Protein AF-A0A0B2RH51-F1 (afdb_monomer)

Organism: Glycine soja (NCBI:txid3848)

Radius of gyration: 14.59 Å; Cα contacts (8 Å, |Δi|>4): 67; chains: 1; bounding box: 29×36×34 Å

Secondary structure (DSSP, 8-state):
--HHHHHHHHHHH-TT--HHHHHHHHHHHH-SSHHHHHHHHHTTSS--SSS-HHHHHHHHHHHHTT-------HHHHHHHHHHHHHH--GGGG-

Structure (mmCIF, N/CA/C/O backbone):
data_AF-A0A0B2RH51-F1
#
_entry.id   AF-A0A0B2RH51-F1
#
loop_
_atom_site.group_PDB
_atom_site.id
_atom_site.type_symbol
_atom_site.label_atom_id
_atom_site.label_alt_id
_atom_site.label_comp_id
_atom_site.label_asym_id
_atom_site.label_entity_id
_atom_site.label_seq_id
_atom_site.pdbx_PDB_ins_code
_atom_site.Cartn_x
_atom_site.Cartn_y
_atom_site.Cartn_z
_atom_site.occupancy
_atom_site.B_iso_or_equiv
_atom_site.auth_seq_id
_atom_site.auth_comp_id
_atom_site.auth_asym_id
_atom_site.auth_atom_id
_atom_site.pdbx_PDB_model_num
ATOM 1 N N . MET A 1 1 ? -1.639 -15.628 -13.185 1.00 53.16 1 MET A N 1
ATOM 2 C CA . MET A 1 1 ? -0.666 -14.532 -13.397 1.00 53.16 1 MET A CA 1
ATOM 3 C C . MET A 1 1 ? -0.569 -13.754 -12.091 1.00 53.16 1 MET A C 1
ATOM 5 O O . MET A 1 1 ? -1.613 -13.425 -11.548 1.00 53.16 1 MET A O 1
ATOM 9 N N . LYS A 1 2 ? 0.626 -13.589 -11.509 1.00 77.56 2 LYS A N 1
ATOM 10 C CA . LYS A 1 2 ? 0.808 -12.894 -10.219 1.00 77.56 2 LYS A CA 1
ATOM 11 C C . LYS A 1 2 ? 1.010 -11.399 -10.475 1.00 77.56 2 LYS A C 1
ATOM 13 O O . LYS A 1 2 ? 1.762 -11.065 -11.384 1.00 77.56 2 LYS A O 1
ATOM 18 N N . LEU A 1 3 ? 0.392 -10.533 -9.670 1.00 76.88 3 LEU A N 1
ATOM 19 C CA . LEU A 1 3 ? 0.481 -9.069 -9.800 1.00 76.88 3 LEU A CA 1
ATOM 20 C C . LEU A 1 3 ? 1.938 -8.573 -9.847 1.00 76.88 3 LEU A C 1
ATOM 22 O O . LEU A 1 3 ? 2.282 -7.766 -10.701 1.00 76.88 3 LEU A O 1
ATOM 26 N N . MET A 1 4 ? 2.824 -9.150 -9.026 1.00 77.50 4 MET A N 1
ATOM 27 C CA . MET A 1 4 ? 4.260 -8.835 -9.051 1.00 77.50 4 MET A CA 1
ATOM 28 C C . MET A 1 4 ? 4.934 -9.123 -10.396 1.00 77.50 4 MET A C 1
ATOM 30 O O . MET A 1 4 ? 5.816 -8.375 -10.791 1.00 77.50 4 MET A O 1
ATOM 34 N N . ASN A 1 5 ? 4.528 -10.165 -11.126 1.00 82.69 5 ASN A N 1
ATOM 35 C CA . ASN A 1 5 ? 5.135 -10.463 -12.427 1.00 82.69 5 ASN A CA 1
ATOM 36 C C . ASN A 1 5 ? 4.811 -9.368 -13.454 1.00 82.69 5 ASN A C 1
ATOM 38 O O . ASN A 1 5 ? 5.602 -9.137 -14.358 1.00 82.69 5 ASN A O 1
ATOM 42 N N . ILE A 1 6 ? 3.660 -8.703 -13.304 1.00 82.12 6 ILE A N 1
ATOM 43 C CA . ILE A 1 6 ? 3.247 -7.582 -14.156 1.00 82.12 6 ILE A CA 1
ATOM 44 C C . ILE A 1 6 ? 4.083 -6.350 -13.828 1.00 82.12 6 ILE A C 1
ATOM 46 O O . ILE A 1 6 ? 4.611 -5.717 -14.731 1.00 82.12 6 ILE A O 1
ATOM 50 N N . VAL A 1 7 ? 4.258 -6.059 -12.537 1.00 79.69 7 VAL A N 1
ATOM 51 C CA . VAL A 1 7 ? 5.094 -4.942 -12.076 1.00 79.69 7 VAL A CA 1
ATOM 52 C C . VAL A 1 7 ? 6.545 -5.113 -12.522 1.00 79.69 7 VAL A C 1
ATOM 54 O O . VAL A 1 7 ? 7.136 -4.181 -13.053 1.00 79.69 7 VAL A O 1
ATOM 57 N N . VAL A 1 8 ? 7.112 -6.313 -12.362 1.00 78.81 8 VAL A N 1
ATOM 58 C CA . VAL A 1 8 ? 8.480 -6.611 -12.817 1.00 78.81 8 VAL A CA 1
ATOM 59 C C . VAL A 1 8 ? 8.598 -6.441 -14.333 1.00 78.81 8 VAL A C 1
ATOM 61 O O . VAL A 1 8 ? 9.564 -5.850 -14.800 1.00 78.81 8 VAL A O 1
ATOM 64 N N . TYR A 1 9 ? 7.605 -6.897 -15.099 1.00 83.25 9 TYR A N 1
ATOM 65 C CA . TYR A 1 9 ? 7.579 -6.705 -16.549 1.00 83.25 9 TYR A CA 1
ATOM 66 C C . TYR A 1 9 ? 7.521 -5.219 -16.942 1.00 83.25 9 TYR A C 1
ATOM 68 O O . TYR A 1 9 ? 8.300 -4.779 -17.783 1.00 83.25 9 TYR A O 1
ATOM 76 N N . GLU A 1 10 ? 6.660 -4.416 -16.305 1.00 82.88 10 GLU A N 1
ATOM 77 C CA . GLU A 1 10 ? 6.614 -2.966 -16.547 1.00 82.88 10 GLU A CA 1
ATOM 78 C C . GLU A 1 10 ? 7.955 -2.289 -16.220 1.00 82.88 10 GLU A C 1
ATOM 80 O O . GLU A 1 10 ? 8.423 -1.448 -16.984 1.00 82.88 10 GLU A O 1
ATOM 85 N N . GLN A 1 11 ? 8.605 -2.678 -15.120 1.00 74.56 11 GLN A N 1
ATOM 86 C CA . GLN A 1 11 ? 9.876 -2.089 -14.692 1.00 74.56 11 GLN A CA 1
ATOM 87 C C . GLN A 1 11 ? 11.073 -2.495 -15.561 1.00 74.56 11 GLN A C 1
ATOM 89 O O . GLN A 1 11 ? 11.972 -1.679 -15.761 1.00 74.56 11 GLN A O 1
ATOM 94 N N . CYS A 1 12 ? 11.114 -3.736 -16.052 1.00 78.94 12 CYS A N 1
ATOM 95 C CA . CYS A 1 12 ? 12.239 -4.245 -16.837 1.00 78.94 12 CYS A CA 1
ATOM 96 C C . CYS A 1 12 ? 12.101 -3.954 -18.334 1.00 78.94 12 CYS A C 1
ATOM 98 O O . CYS A 1 12 ? 13.083 -3.568 -18.966 1.00 78.94 12 CYS A O 1
ATOM 100 N N . ASP A 1 13 ? 10.900 -4.123 -18.889 1.00 73.75 13 ASP A N 1
ATOM 101 C CA . ASP A 1 13 ? 10.692 -4.192 -20.338 1.00 73.75 13 ASP A CA 1
ATOM 102 C C . ASP A 1 13 ? 9.867 -3.018 -20.893 1.00 73.75 13 ASP A C 1
ATOM 104 O O . ASP A 1 13 ? 9.899 -2.764 -22.099 1.00 73.75 13 ASP A O 1
ATOM 108 N N . CYS A 1 14 ? 9.134 -2.273 -20.051 1.00 68.75 14 CYS A N 1
ATOM 109 C CA . CYS A 1 14 ? 8.260 -1.184 -20.511 1.00 68.75 14 CYS A CA 1
ATOM 110 C C . CYS A 1 14 ? 8.217 0.047 -19.573 1.00 68.75 14 CYS A C 1
ATOM 112 O O . CYS A 1 14 ? 7.138 0.467 -19.141 1.00 68.75 14 CYS A O 1
ATOM 114 N N . PRO A 1 15 ? 9.365 0.698 -19.292 1.00 64.50 15 PRO A N 1
ATOM 115 C CA . PRO A 1 15 ? 9.445 1.793 -18.318 1.00 64.50 15 PRO A CA 1
ATOM 116 C C . PRO A 1 15 ? 8.634 3.044 -18.702 1.00 64.50 15 PRO A C 1
ATOM 118 O O . PRO A 1 15 ? 8.376 3.893 -17.854 1.00 64.50 15 PRO A O 1
ATOM 121 N N . SER A 1 16 ? 8.214 3.174 -19.965 1.00 64.50 16 SER A N 1
ATOM 122 C CA . SER A 1 16 ? 7.374 4.274 -20.456 1.00 64.50 16 SER A CA 1
ATOM 123 C C . SER A 1 16 ? 5.874 4.089 -20.201 1.00 64.50 16 SER A C 1
ATOM 125 O O . SER A 1 16 ? 5.102 4.988 -20.521 1.00 64.50 16 SER A O 1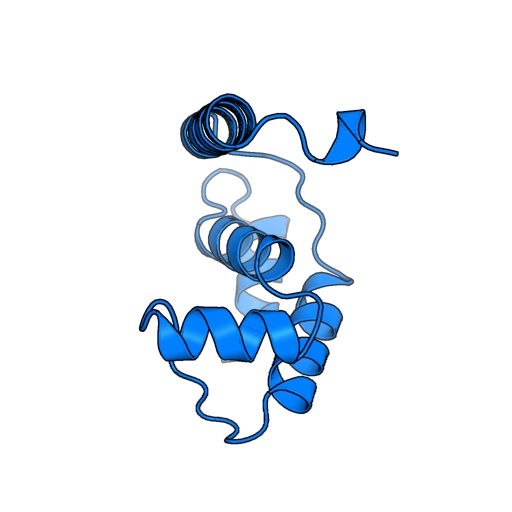
ATOM 127 N N . SER A 1 17 ? 5.444 2.938 -19.673 1.00 66.19 17 SER A N 1
ATOM 128 C CA . SER A 1 17 ? 4.028 2.612 -19.458 1.00 66.19 17 SER A CA 1
ATOM 129 C C . SER A 1 17 ? 3.767 1.949 -18.090 1.00 66.19 17 SER A C 1
ATOM 131 O O . SER A 1 17 ? 3.167 0.873 -18.049 1.00 66.19 17 SER A O 1
ATOM 133 N N . PRO A 1 18 ? 4.188 2.551 -16.958 1.00 73.25 18 PRO A N 1
ATOM 134 C CA . PRO A 1 18 ? 4.105 1.923 -15.639 1.00 73.25 18 PRO A CA 1
ATOM 135 C C . PRO A 1 18 ? 2.701 2.034 -15.012 1.00 73.25 18 PRO A C 1
ATOM 137 O O . PRO A 1 18 ? 2.582 2.355 -13.835 1.00 73.25 18 PRO A O 1
ATOM 140 N N . TYR A 1 19 ? 1.620 1.824 -15.768 1.00 77.69 19 TYR A N 1
ATOM 141 C CA . TYR A 1 19 ? 0.256 2.083 -15.285 1.00 77.69 19 TYR A CA 1
ATOM 142 C C . TYR A 1 19 ? -0.108 1.240 -14.057 1.00 77.69 19 TYR A C 1
ATOM 144 O O . TYR A 1 19 ? -0.710 1.749 -13.110 1.00 77.69 19 TYR A O 1
ATOM 152 N N . ILE A 1 20 ? 0.261 -0.045 -14.049 1.00 81.81 20 ILE A N 1
ATOM 153 C CA . ILE A 1 20 ? -0.016 -0.934 -12.915 1.00 81.81 20 ILE A CA 1
ATOM 154 C C . ILE A 1 20 ? 0.877 -0.568 -11.730 1.00 81.81 20 ILE A C 1
ATOM 156 O O . ILE A 1 20 ? 0.410 -0.517 -10.592 1.00 81.81 20 ILE A O 1
ATOM 160 N N . THR A 1 21 ? 2.147 -0.271 -11.992 1.00 80.56 21 THR A N 1
ATOM 161 C CA . THR A 1 21 ? 3.117 0.163 -10.982 1.00 80.56 21 THR A CA 1
ATOM 162 C C . THR A 1 21 ? 2.691 1.474 -10.313 1.00 80.56 21 THR A C 1
ATOM 164 O O . THR A 1 21 ? 2.750 1.583 -9.088 1.00 80.56 21 THR A O 1
ATOM 167 N N . GLU A 1 22 ? 2.213 2.449 -11.090 1.00 79.75 22 GLU A N 1
ATOM 168 C CA . GLU A 1 22 ? 1.661 3.707 -10.587 1.00 79.75 22 GLU A CA 1
ATOM 169 C C . GLU A 1 22 ? 0.435 3.448 -9.726 1.00 79.75 22 GLU A C 1
ATOM 171 O O . GLU A 1 22 ? 0.410 3.878 -8.578 1.00 79.75 22 GLU A O 1
ATOM 176 N N . TYR A 1 23 ? -0.534 2.674 -10.220 1.00 82.19 23 TYR A N 1
ATOM 177 C CA . TYR A 1 23 ? -1.731 2.332 -9.457 1.00 82.19 23 TYR A CA 1
ATOM 178 C C . TYR A 1 23 ? -1.402 1.676 -8.108 1.00 82.19 23 TYR A C 1
ATOM 180 O O . TYR A 1 23 ? -1.935 2.083 -7.076 1.00 82.19 23 TYR A O 1
ATOM 188 N N . ILE A 1 24 ? -0.485 0.705 -8.086 1.00 83.31 24 ILE A N 1
ATOM 189 C CA . ILE A 1 24 ? -0.065 0.038 -6.846 1.00 83.31 24 ILE A CA 1
ATOM 190 C C . ILE A 1 24 ? 0.566 1.035 -5.872 1.00 83.31 24 ILE A C 1
ATOM 192 O O . ILE A 1 24 ? 0.288 0.966 -4.679 1.00 83.31 24 ILE A O 1
ATOM 196 N N . LYS A 1 25 ? 1.350 2.003 -6.361 1.00 80.81 25 LYS A N 1
ATOM 197 C CA . LYS A 1 25 ? 1.929 3.059 -5.520 1.00 80.81 25 LYS A CA 1
ATOM 198 C C . LYS A 1 25 ? 0.887 4.016 -4.942 1.00 80.81 25 LYS A C 1
ATOM 200 O O . LYS A 1 25 ? 1.069 4.485 -3.823 1.00 80.81 25 LYS A O 1
ATOM 205 N N . ILE A 1 26 ? -0.215 4.271 -5.647 1.00 81.81 26 ILE A N 1
ATOM 206 C CA . ILE A 1 26 ? -1.348 5.024 -5.081 1.00 81.81 26 ILE A CA 1
ATOM 207 C C . ILE A 1 26 ? -1.961 4.252 -3.916 1.00 81.81 26 ILE A C 1
ATOM 209 O O . ILE A 1 26 ? -2.207 4.819 -2.856 1.00 81.81 26 ILE A O 1
ATOM 213 N N . ILE A 1 27 ? -2.194 2.954 -4.108 1.00 86.44 27 ILE A N 1
ATOM 214 C CA . ILE A 1 27 ? -2.775 2.098 -3.073 1.00 86.44 27 ILE A CA 1
ATOM 215 C C . ILE A 1 27 ? -1.845 1.992 -1.855 1.00 86.44 27 ILE A C 1
ATOM 217 O O . ILE A 1 27 ? 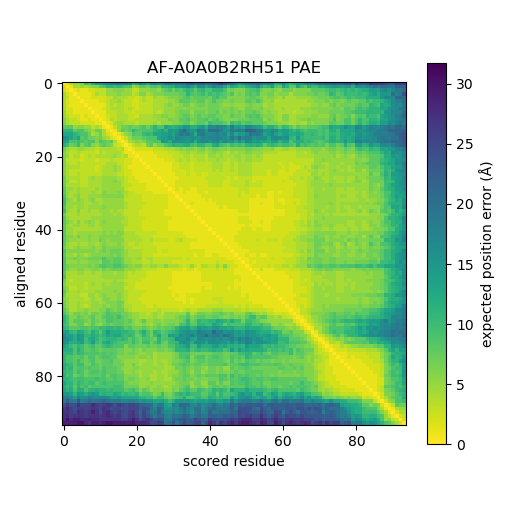-2.328 2.106 -0.736 1.00 86.44 27 ILE A O 1
ATOM 221 N N . ASP A 1 28 ? -0.532 1.870 -2.069 1.00 86.12 28 ASP A N 1
ATOM 222 C CA . ASP A 1 28 ? 0.513 1.915 -1.030 1.00 86.12 28 ASP A CA 1
ATOM 223 C C . ASP A 1 28 ? 0.474 3.214 -0.214 1.00 86.12 28 ASP A C 1
ATOM 225 O O . ASP A 1 28 ? 0.553 3.208 1.007 1.00 86.12 28 ASP A O 1
ATOM 229 N N . PHE A 1 29 ? 0.301 4.353 -0.892 1.00 83.88 29 PHE A N 1
ATOM 230 C CA . PHE A 1 29 ? 0.215 5.651 -0.227 1.00 83.88 29 PHE A CA 1
ATOM 231 C C . PHE A 1 29 ? -1.062 5.798 0.611 1.00 83.88 29 PHE A C 1
ATOM 233 O O . PHE A 1 29 ? -1.059 6.470 1.641 1.00 83.88 29 PHE A O 1
ATOM 240 N N . LEU A 1 30 ? -2.163 5.199 0.155 1.00 88.56 30 LEU A N 1
ATOM 241 C CA . LEU A 1 30 ? -3.454 5.276 0.831 1.00 88.56 30 LEU A CA 1
ATOM 242 C C . LEU A 1 30 ? -3.599 4.265 1.971 1.00 88.56 30 LEU A C 1
ATOM 244 O O . LEU A 1 30 ? -4.400 4.513 2.866 1.00 88.56 30 LEU A O 1
ATOM 248 N N . ILE A 1 31 ? -2.886 3.136 1.934 1.00 93.56 31 ILE A N 1
ATOM 249 C CA . ILE A 1 31 ? -3.060 2.018 2.866 1.00 93.56 31 ILE A CA 1
ATOM 250 C C . ILE A 1 31 ? -1.735 1.701 3.545 1.00 93.56 31 ILE A C 1
ATOM 252 O O . ILE A 1 31 ? -0.878 1.054 2.956 1.00 93.56 31 ILE A O 1
ATOM 256 N N . ASN A 1 32 ? -1.617 2.069 4.820 1.00 93.38 32 ASN A N 1
ATOM 257 C CA . ASN A 1 32 ? -0.492 1.659 5.660 1.00 93.38 32 ASN A CA 1
ATOM 258 C C . ASN A 1 32 ? -0.945 0.754 6.821 1.00 93.38 32 ASN A C 1
ATOM 260 O O . ASN A 1 32 ? -0.202 -0.116 7.276 1.00 93.38 32 ASN A O 1
ATOM 264 N N . THR A 1 33 ? -2.180 0.934 7.294 1.00 96.50 33 THR A N 1
ATOM 265 C CA . THR A 1 33 ? -2.779 0.235 8.438 1.00 96.50 33 THR A CA 1
ATOM 266 C C . THR A 1 33 ? -4.171 -0.303 8.104 1.00 96.50 33 THR A C 1
ATOM 268 O O . THR A 1 33 ? -4.828 0.187 7.183 1.00 96.50 33 THR A O 1
ATOM 271 N N . GLY A 1 34 ? -4.680 -1.262 8.889 1.00 96.94 34 GLY A N 1
ATOM 272 C CA . GLY A 1 34 ? -6.068 -1.716 8.748 1.00 96.94 34 GLY A CA 1
ATOM 273 C C . GLY A 1 34 ? -7.090 -0.592 8.953 1.00 96.94 34 GLY A C 1
ATOM 274 O O . GLY A 1 34 ? -8.147 -0.586 8.331 1.00 96.94 34 GLY A O 1
ATOM 275 N N . LYS A 1 35 ? -6.760 0.447 9.732 1.00 97.25 35 LYS A N 1
ATOM 276 C CA . LYS A 1 35 ? -7.618 1.633 9.869 1.00 97.25 35 LYS A CA 1
ATOM 277 C C . LYS A 1 35 ? -7.783 2.386 8.547 1.00 97.25 35 LYS A C 1
ATOM 279 O O . LYS A 1 35 ? -8.877 2.867 8.255 1.00 97.25 35 LYS A O 1
ATOM 284 N N . ASP A 1 36 ? -6.722 2.481 7.754 1.00 96.31 36 ASP A N 1
ATOM 285 C CA . ASP A 1 36 ? -6.785 3.126 6.444 1.00 96.31 36 ASP A CA 1
ATOM 286 C C . ASP A 1 36 ? -7.680 2.315 5.499 1.00 96.31 36 ASP A C 1
ATOM 288 O O . ASP A 1 36 ? -8.567 2.874 4.853 1.00 96.31 36 ASP A O 1
ATOM 292 N N . VAL A 1 37 ? -7.529 0.983 5.506 1.00 96.44 37 VAL A N 1
ATOM 293 C CA . VAL A 1 37 ? -8.420 0.062 4.780 1.00 96.44 37 VAL A CA 1
ATOM 294 C C . VAL A 1 37 ? -9.874 0.289 5.177 1.00 96.44 37 VAL A C 1
ATOM 296 O O . VAL A 1 37 ? -10.721 0.481 4.305 1.00 96.44 37 VAL A O 1
ATOM 299 N N . ASN A 1 38 ? -10.151 0.321 6.478 1.00 97.38 38 ASN A N 1
ATOM 300 C CA . ASN A 1 38 ? -11.491 0.500 7.011 1.00 97.38 38 ASN A CA 1
ATOM 301 C C . ASN A 1 38 ? -12.145 1.790 6.490 1.00 97.38 38 ASN A C 1
ATOM 303 O O . ASN A 1 38 ? -13.244 1.751 5.936 1.00 97.38 38 ASN A O 1
ATOM 307 N N . ILE A 1 39 ? -11.428 2.918 6.563 1.00 96.69 39 ILE A N 1
ATOM 308 C CA . ILE A 1 39 ? -11.906 4.214 6.060 1.00 96.69 39 ILE A CA 1
ATOM 309 C C . ILE A 1 39 ? -12.189 4.144 4.555 1.00 96.69 39 ILE A C 1
ATOM 311 O O . ILE A 1 39 ? -13.227 4.621 4.092 1.00 96.69 39 ILE A O 1
ATOM 315 N N . LEU A 1 40 ? -11.286 3.557 3.768 1.00 95.44 40 LEU A N 1
ATOM 316 C CA . LEU A 1 40 ? -11.446 3.471 2.315 1.00 95.44 40 LEU A CA 1
ATOM 317 C C . LEU A 1 40 ? -12.616 2.559 1.914 1.00 95.44 40 LEU A C 1
ATOM 319 O O . LEU A 1 40 ? -13.320 2.866 0.947 1.00 95.44 40 LEU A O 1
ATOM 323 N N . VAL A 1 41 ? -12.858 1.477 2.659 1.00 96.31 41 VAL A N 1
ATOM 324 C CA . VAL A 1 41 ? -14.018 0.589 2.479 1.00 96.31 41 VAL A CA 1
ATOM 325 C C . VAL A 1 41 ? -15.315 1.307 2.855 1.00 96.31 41 VAL A C 1
ATOM 327 O O . VAL A 1 41 ? -16.265 1.294 2.072 1.00 96.31 41 VAL A O 1
ATOM 330 N N . GLU A 1 42 ? -15.360 2.002 3.997 1.00 97.00 42 GLU A N 1
ATOM 331 C CA . GLU A 1 42 ? -16.528 2.790 4.418 1.00 97.00 42 GLU A CA 1
ATOM 332 C C . GLU A 1 42 ? -16.892 3.872 3.394 1.00 97.00 42 GLU A C 1
ATOM 334 O O . GLU A 1 42 ? -18.068 4.100 3.092 1.00 97.00 42 GLU A O 1
ATOM 339 N N . LYS A 1 43 ? -15.879 4.525 2.812 1.00 95.62 43 LYS A N 1
ATOM 340 C CA . LYS A 1 43 ? -16.048 5.517 1.741 1.00 95.62 43 LYS A CA 1
ATOM 341 C C . LYS A 1 43 ? -16.324 4.895 0.369 1.00 95.62 43 LYS A C 1
ATOM 343 O O . LYS A 1 43 ? -16.536 5.644 -0.582 1.00 95.62 43 LYS A O 1
ATOM 348 N N . LYS A 1 44 ? -16.373 3.561 0.265 1.00 94.62 44 LYS A N 1
ATOM 349 C CA . LYS A 1 44 ? -16.592 2.792 -0.974 1.00 94.62 44 LYS A CA 1
ATOM 350 C C . LYS A 1 44 ? -15.560 3.089 -2.067 1.00 94.62 44 LYS A C 1
ATOM 352 O O . LYS A 1 44 ? -15.869 2.999 -3.252 1.00 94.62 44 LYS A O 1
ATOM 357 N N . ILE A 1 45 ? -14.344 3.453 -1.664 1.00 92.12 45 ILE A N 1
ATOM 358 C CA . ILE A 1 45 ? -1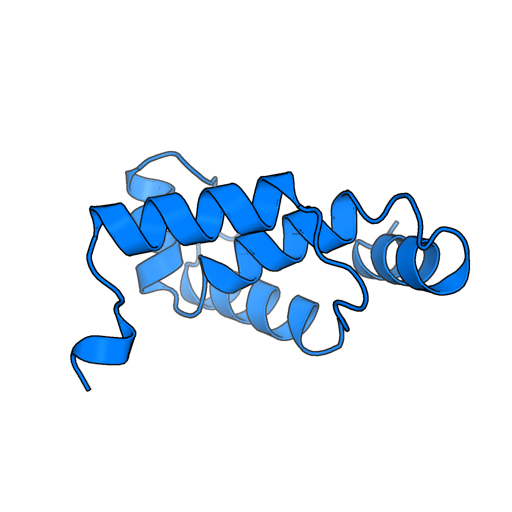3.213 3.691 -2.567 1.00 92.12 45 ILE A CA 1
ATOM 359 C C . ILE A 1 45 ? -12.592 2.351 -2.978 1.00 92.12 45 ILE A C 1
ATOM 361 O O . ILE A 1 45 ? -12.216 2.176 -4.134 1.00 92.12 45 ILE A O 1
ATOM 365 N N . ILE A 1 46 ? -12.529 1.392 -2.047 1.00 92.81 46 ILE A N 1
ATOM 366 C CA . ILE A 1 46 ? -12.040 0.030 -2.290 1.00 92.81 46 ILE A CA 1
ATOM 367 C C . ILE A 1 46 ? -13.029 -1.013 -1.762 1.00 92.81 46 ILE A C 1
ATOM 369 O O . ILE A 1 46 ? -13.892 -0.715 -0.937 1.00 92.81 46 ILE A O 1
ATOM 373 N N . VAL A 1 47 ? -12.868 -2.257 -2.212 1.00 94.75 47 VAL A N 1
ATOM 374 C CA . VAL A 1 47 ? -13.586 -3.423 -1.684 1.00 94.75 47 VAL A CA 1
ATOM 375 C C . VAL A 1 47 ? -12.569 -4.368 -1.051 1.00 94.75 47 VAL A C 1
ATOM 377 O O . VAL A 1 47 ? -11.698 -4.888 -1.748 1.00 94.75 47 VAL A O 1
ATOM 380 N N . ASN A 1 48 ? -12.680 -4.607 0.258 1.00 93.81 48 ASN A N 1
ATOM 381 C CA . ASN A 1 48 ? -11.850 -5.592 0.948 1.00 93.81 48 ASN A CA 1
ATOM 382 C C . ASN A 1 48 ? -12.435 -7.002 0.762 1.00 93.81 48 ASN A C 1
ATOM 384 O O . ASN A 1 48 ? -13.397 -7.382 1.426 1.00 93.81 48 ASN A O 1
ATOM 388 N N . LEU A 1 49 ? -11.842 -7.785 -0.142 1.00 93.38 49 LEU A N 1
ATOM 389 C CA . LEU A 1 49 ? -12.236 -9.178 -0.390 1.00 93.38 49 LEU A CA 1
ATOM 390 C C . LEU A 1 49 ? -11.594 -10.181 0.580 1.00 93.38 49 LEU A C 1
ATOM 392 O O . LEU A 1 49 ? -11.998 -11.340 0.593 1.00 93.38 49 LEU A O 1
ATOM 396 N N . LEU A 1 50 ? -10.603 -9.761 1.373 1.00 93.31 50 LEU A N 1
ATOM 397 C CA . LEU A 1 50 ? -9.983 -10.616 2.387 1.00 93.31 50 LEU A CA 1
ATOM 398 C C . LEU A 1 50 ? -10.838 -10.708 3.655 1.00 93.31 50 LEU A C 1
ATOM 400 O O . LEU A 1 50 ? -10.653 -11.633 4.440 1.00 93.31 50 LEU A O 1
ATOM 404 N N . GLY A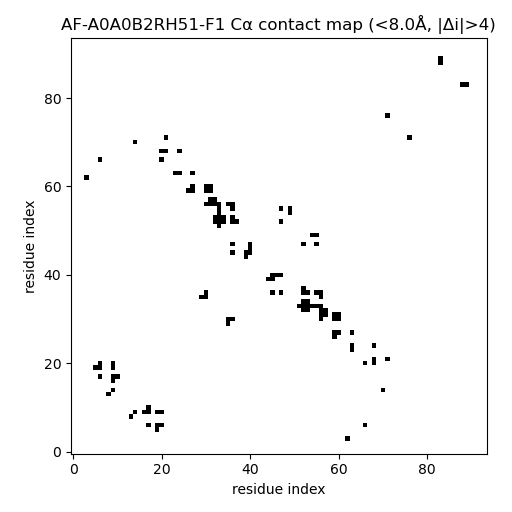 1 51 ? -11.773 -9.772 3.849 1.00 92.56 51 GLY A N 1
ATOM 405 C CA . GLY A 1 51 ? -12.644 -9.717 5.026 1.00 92.56 51 GLY A CA 1
ATOM 406 C C . GLY A 1 51 ? -11.926 -9.325 6.321 1.00 92.56 51 GLY A C 1
ATOM 407 O O . GLY A 1 51 ? -12.568 -9.264 7.365 1.00 92.56 51 GLY A O 1
ATOM 408 N N . ASP A 1 52 ? -10.624 -9.050 6.245 1.00 96.94 52 ASP A N 1
ATOM 409 C CA . ASP A 1 52 ? -9.772 -8.621 7.347 1.00 96.94 52 ASP A CA 1
ATOM 410 C C . ASP A 1 52 ? -8.943 -7.416 6.883 1.00 96.94 52 ASP A C 1
ATOM 412 O O . ASP A 1 52 ? -8.277 -7.456 5.839 1.00 96.94 52 ASP A O 1
ATOM 416 N N . ASP A 1 53 ? -9.072 -6.309 7.607 1.00 97.38 53 ASP A N 1
ATOM 417 C CA . ASP A 1 53 ? -8.492 -5.024 7.225 1.00 97.38 53 ASP A CA 1
ATOM 418 C C . ASP A 1 53 ? -6.967 -5.007 7.432 1.00 97.38 53 ASP A C 1
ATOM 420 O O . ASP A 1 53 ? -6.231 -4.482 6.592 1.00 97.38 53 ASP A O 1
ATOM 424 N N . ASP A 1 54 ? -6.468 -5.642 8.495 1.00 97.25 54 ASP A N 1
ATOM 425 C CA . ASP A 1 54 ? -5.034 -5.714 8.794 1.00 97.25 54 ASP A CA 1
ATOM 426 C C . ASP A 1 54 ? -4.307 -6.671 7.839 1.00 97.25 54 ASP A C 1
ATOM 428 O O . ASP A 1 54 ? -3.177 -6.407 7.411 1.00 97.25 54 ASP A O 1
ATOM 432 N N . ALA A 1 55 ? -4.966 -7.761 7.439 1.00 96.50 55 ALA A N 1
ATOM 433 C CA . ALA A 1 55 ? -4.467 -8.684 6.430 1.00 96.50 55 ALA A CA 1
ATOM 434 C C . ALA A 1 55 ? -4.321 -7.996 5.066 1.00 96.50 55 ALA A C 1
ATOM 436 O O . ALA A 1 55 ? -3.308 -8.195 4.387 1.00 96.50 55 ALA A O 1
ATOM 437 N N . LEU A 1 56 ? -5.291 -7.158 4.675 1.00 94.31 56 LEU A N 1
ATOM 438 C CA . LEU A 1 56 ? -5.195 -6.380 3.439 1.00 94.31 56 LEU A CA 1
ATOM 439 C C . LEU A 1 56 ? -4.066 -5.350 3.508 1.00 94.31 56 LEU A C 1
ATOM 441 O O . LEU A 1 56 ? -3.257 -5.293 2.582 1.00 94.31 56 LEU A O 1
ATOM 445 N N . ALA A 1 57 ? -3.963 -4.593 4.603 1.00 95.12 57 ALA A N 1
ATOM 446 C CA . ALA A 1 57 ? -2.875 -3.635 4.788 1.00 95.12 57 ALA A CA 1
ATOM 447 C C . ALA A 1 57 ? -1.498 -4.319 4.719 1.00 95.12 57 ALA A C 1
ATOM 449 O O . ALA A 1 57 ? -0.608 -3.882 3.991 1.00 95.12 57 ALA A O 1
ATOM 450 N N . THR A 1 58 ? -1.347 -5.464 5.390 1.00 94.56 58 THR A N 1
ATOM 451 C CA . THR A 1 58 ? -0.120 -6.275 5.356 1.00 94.56 58 THR A CA 1
ATOM 452 C C . THR A 1 58 ? 0.208 -6.758 3.944 1.00 94.56 58 THR A C 1
ATOM 454 O O . THR A 1 58 ? 1.364 -6.708 3.522 1.00 94.56 58 THR A O 1
ATOM 457 N N . MET A 1 59 ? -0.791 -7.219 3.187 1.00 91.12 59 MET A N 1
ATOM 458 C CA . MET A 1 59 ? -0.596 -7.648 1.802 1.00 91.12 59 MET A CA 1
ATOM 459 C C . MET A 1 59 ? -0.102 -6.495 0.920 1.00 91.12 59 MET A C 1
ATOM 461 O O . MET A 1 59 ? 0.832 -6.699 0.142 1.00 91.12 59 MET A O 1
ATOM 465 N N . VAL A 1 60 ? -0.703 -5.308 1.043 1.00 89.31 60 VAL A N 1
ATOM 466 C CA . VAL A 1 60 ? -0.308 -4.111 0.284 1.00 89.31 60 VAL A CA 1
ATOM 467 C C . VAL A 1 60 ? 1.124 -3.700 0.632 1.00 89.31 60 VAL A C 1
ATOM 469 O O . VAL A 1 60 ? 1.964 -3.631 -0.264 1.00 89.31 60 VAL A O 1
ATOM 472 N N . ASN A 1 61 ? 1.443 -3.555 1.920 1.00 89.56 61 ASN A N 1
ATOM 473 C CA . ASN A 1 61 ? 2.786 -3.185 2.382 1.00 89.56 61 ASN A CA 1
ATOM 474 C C . ASN A 1 61 ? 3.858 -4.172 1.880 1.00 89.56 61 ASN A C 1
ATOM 476 O O . ASN A 1 61 ? 4.923 -3.779 1.393 1.00 89.56 61 ASN A O 1
ATOM 480 N N . ASN A 1 62 ? 3.566 -5.476 1.932 1.00 88.50 62 ASN A N 1
ATOM 481 C CA . ASN A 1 62 ? 4.478 -6.507 1.435 1.00 88.50 62 ASN A CA 1
ATOM 482 C C . ASN A 1 62 ? 4.667 -6.436 -0.083 1.00 88.50 62 ASN A C 1
ATOM 484 O O . ASN A 1 62 ? 5.790 -6.586 -0.567 1.00 88.50 62 ASN A O 1
ATOM 488 N N . LEU A 1 63 ? 3.590 -6.197 -0.835 1.00 83.12 63 LEU A N 1
ATOM 489 C CA . LEU A 1 63 ? 3.638 -6.059 -2.289 1.00 83.12 63 LEU A CA 1
ATOM 490 C C . LEU A 1 63 ? 4.541 -4.891 -2.708 1.00 83.12 63 LEU A C 1
ATOM 492 O O . LEU A 1 63 ? 5.331 -5.028 -3.640 1.00 83.12 63 LEU A O 1
ATOM 496 N N . CYS A 1 64 ? 4.446 -3.768 -2.001 1.00 78.19 64 CYS A N 1
ATOM 497 C CA . CYS A 1 64 ? 5.111 -2.519 -2.356 1.00 78.19 64 CYS A CA 1
ATOM 498 C C . CYS A 1 64 ? 6.554 -2.401 -1.858 1.00 78.19 64 CYS A C 1
ATOM 500 O O .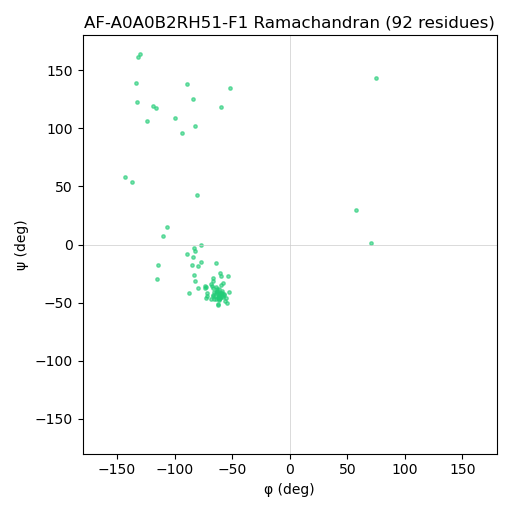 CYS A 1 64 ? 7.319 -1.614 -2.424 1.00 78.19 64 CYS A O 1
ATOM 502 N N . SER A 1 65 ? 6.948 -3.221 -0.876 1.00 79.38 65 SER A N 1
ATOM 503 C CA . SER A 1 65 ? 8.303 -3.257 -0.300 1.00 79.38 65 SER A CA 1
ATOM 504 C C . SER A 1 65 ? 9.428 -3.445 -1.329 1.00 79.38 65 SER A C 1
ATOM 506 O O . SER A 1 65 ? 10.543 -2.979 -1.114 1.00 79.38 65 SER A O 1
ATOM 508 N N . ASN A 1 66 ? 9.131 -4.080 -2.469 1.00 73.31 66 ASN A N 1
ATOM 509 C CA . ASN A 1 66 ? 10.102 -4.379 -3.526 1.00 73.31 66 ASN A CA 1
ATOM 510 C C . ASN A 1 66 ? 9.883 -3.559 -4.810 1.00 73.31 66 ASN A C 1
ATOM 512 O O . ASN A 1 66 ? 10.524 -3.826 -5.825 1.00 73.31 66 ASN A O 1
ATOM 516 N N . ILE A 1 67 ? 8.965 -2.586 -4.802 1.00 74.38 67 ILE A N 1
ATOM 517 C CA . ILE A 1 67 ? 8.612 -1.804 -5.993 1.00 74.38 67 ILE A CA 1
ATOM 518 C C . ILE A 1 67 ? 9.336 -0.457 -5.956 1.00 74.38 67 ILE A C 1
ATOM 520 O O . ILE A 1 67 ? 8.963 0.440 -5.195 1.00 74.38 67 ILE A O 1
ATOM 524 N N . THR A 1 68 ? 10.326 -0.286 -6.833 1.00 67.38 68 THR A N 1
ATOM 525 C CA . THR A 1 68 ? 11.008 0.999 -7.048 1.00 67.38 68 THR A CA 1
ATOM 526 C C . THR A 1 68 ? 10.231 1.868 -8.038 1.00 67.38 68 THR A C 1
ATOM 528 O O . THR A 1 68 ? 9.960 1.455 -9.164 1.00 67.38 68 THR A O 1
ATOM 531 N N . MET A 1 69 ? 9.886 3.093 -7.639 1.00 65.62 69 MET A N 1
ATOM 532 C CA . MET A 1 69 ? 9.224 4.060 -8.520 1.00 65.62 69 MET A CA 1
ATOM 533 C C . MET A 1 69 ? 10.287 4.950 -9.172 1.00 65.62 69 MET A C 1
ATOM 535 O O . MET A 1 69 ? 10.776 5.895 -8.561 1.00 65.62 69 MET A O 1
ATOM 539 N N . ILE A 1 70 ? 10.700 4.596 -10.390 1.00 61.56 70 ILE A N 1
ATOM 540 C CA . ILE A 1 70 ? 11.767 5.306 -11.121 1.00 61.56 70 ILE A CA 1
ATOM 541 C C . ILE A 1 70 ? 11.203 6.555 -11.821 1.00 61.56 70 ILE A C 1
ATOM 543 O O . ILE A 1 70 ? 11.880 7.576 -11.929 1.00 61.56 70 ILE A O 1
ATOM 547 N N . HIS A 1 71 ? 9.933 6.499 -12.234 1.00 65.25 71 HIS A N 1
ATOM 548 C CA . HIS A 1 71 ? 9.218 7.598 -12.872 1.00 65.25 71 HIS A CA 1
ATOM 549 C C . HIS A 1 71 ? 7.835 7.774 -12.248 1.00 65.25 71 HIS A C 1
ATOM 551 O O . HIS A 1 71 ? 7.150 6.802 -11.943 1.00 65.25 71 HIS A O 1
ATOM 557 N N . ILE A 1 72 ? 7.457 9.035 -12.045 1.00 65.81 72 ILE A N 1
ATOM 558 C CA . ILE A 1 72 ? 6.145 9.443 -11.553 1.00 65.81 72 ILE A CA 1
ATOM 559 C C . ILE A 1 72 ? 5.509 10.298 -12.644 1.00 65.81 72 ILE A C 1
ATOM 561 O O . ILE A 1 72 ? 6.071 11.345 -12.985 1.00 65.81 72 ILE A O 1
ATOM 565 N N . ASN A 1 73 ? 4.358 9.885 -13.178 1.00 73.94 73 ASN A N 1
ATOM 566 C CA . ASN A 1 73 ? 3.587 10.697 -14.113 1.00 73.94 73 ASN A CA 1
ATOM 567 C C . ASN A 1 73 ? 3.331 12.107 -13.539 1.00 73.94 73 ASN A C 1
ATOM 569 O O . ASN A 1 73 ? 2.967 12.289 -12.373 1.00 73.94 73 ASN A O 1
ATOM 573 N N . SER A 1 74 ? 3.527 13.130 -14.373 1.00 77.62 74 SER A N 1
ATOM 574 C CA . SER A 1 74 ? 3.300 14.532 -14.017 1.00 77.62 74 SER A CA 1
ATOM 575 C C . SER A 1 74 ? 1.869 14.822 -13.557 1.00 77.62 74 SER A C 1
ATOM 577 O O . SER A 1 74 ? 1.677 15.663 -1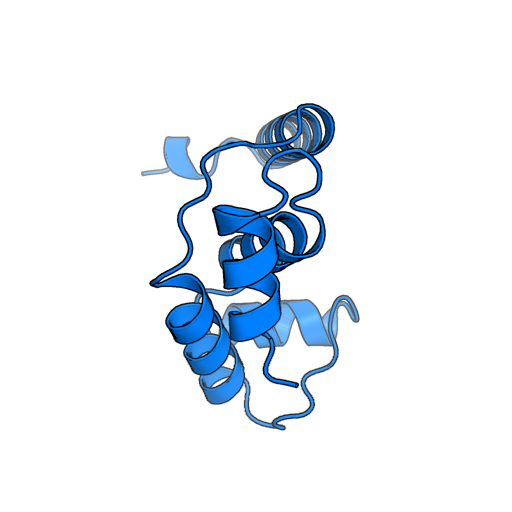2.681 1.00 77.62 74 SER A O 1
ATOM 579 N N . GLU A 1 75 ? 0.871 14.126 -14.104 1.00 78.00 75 GLU A N 1
ATOM 580 C CA . GLU A 1 75 ? -0.533 14.247 -13.698 1.00 78.00 75 GLU A CA 1
ATOM 581 C C . GLU A 1 75 ? -0.741 13.729 -12.275 1.00 78.00 75 GLU A C 1
ATOM 583 O O . GLU A 1 75 ? -1.348 14.414 -11.450 1.00 78.00 75 GLU A O 1
ATOM 588 N N . TYR A 1 76 ? -0.153 12.574 -11.949 1.00 74.06 76 TYR A N 1
ATOM 589 C CA . TYR A 1 76 ? -0.178 12.034 -10.593 1.00 74.06 76 TYR A CA 1
ATOM 590 C C . TYR A 1 76 ? 0.504 12.982 -9.604 1.00 74.06 76 TYR A C 1
ATOM 592 O O . TYR A 1 76 ? -0.058 13.328 -8.565 1.00 74.06 76 TYR A O 1
ATOM 600 N N . ARG A 1 77 ? 1.690 13.488 -9.960 1.00 78.25 77 ARG A N 1
ATOM 601 C CA . ARG A 1 77 ? 2.406 14.464 -9.132 1.00 78.25 77 ARG A CA 1
ATOM 602 C C . ARG A 1 77 ? 1.575 15.731 -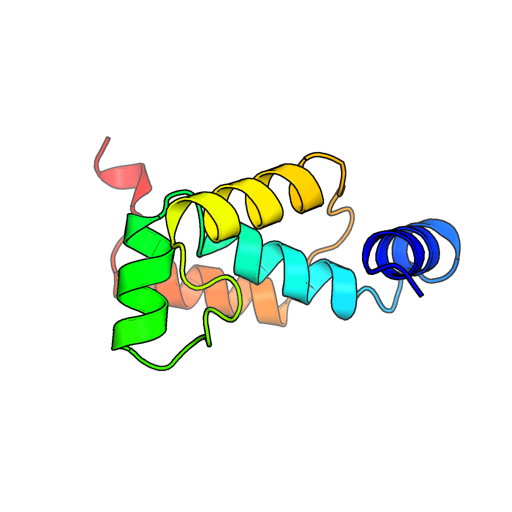8.894 1.00 78.25 77 ARG A C 1
ATOM 604 O O . ARG A 1 77 ? 1.551 16.243 -7.776 1.00 78.25 77 ARG A O 1
ATOM 611 N N . SER A 1 78 ? 0.887 16.225 -9.923 1.00 84.38 78 SER A N 1
ATOM 612 C CA . SER A 1 78 ? -0.025 17.369 -9.814 1.00 84.38 78 SER A CA 1
ATOM 613 C C . SER A 1 78 ? -1.179 17.085 -8.851 1.00 84.38 78 SER A C 1
ATOM 615 O O . SER A 1 78 ? -1.477 17.914 -7.990 1.00 84.38 78 SER A O 1
ATOM 617 N N . LEU A 1 79 ? -1.786 15.898 -8.935 1.00 82.38 79 LEU A N 1
ATOM 618 C CA . LEU A 1 79 ? -2.859 15.484 -8.034 1.00 82.38 79 LEU A CA 1
ATOM 619 C C . LEU A 1 79 ? -2.389 15.435 -6.572 1.00 82.38 79 LEU A C 1
ATOM 621 O O . LEU A 1 79 ? -3.074 15.967 -5.700 1.00 82.38 79 LEU A O 1
ATOM 625 N N . CYS A 1 80 ? -1.203 14.878 -6.299 1.00 78.19 80 CYS A N 1
ATOM 626 C CA . CYS A 1 80 ? -0.618 14.876 -4.954 1.00 78.19 80 CYS A CA 1
ATOM 627 C C . CYS A 1 80 ? -0.424 16.297 -4.410 1.00 78.19 80 CYS A C 1
ATOM 629 O O . CYS A 1 80 ? -0.764 16.567 -3.260 1.00 78.19 80 CYS A O 1
ATOM 631 N N . TYR A 1 81 ? 0.088 17.223 -5.229 1.00 83.62 81 TYR A N 1
ATOM 632 C CA . TYR A 1 81 ? 0.241 18.617 -4.808 1.00 83.62 81 TYR A CA 1
ATOM 633 C C . TYR A 1 81 ? -1.100 19.289 -4.511 1.00 83.62 81 TYR A C 1
ATOM 635 O O . TYR A 1 81 ? -1.202 20.016 -3.527 1.00 83.62 81 TYR A O 1
ATOM 643 N N . GLN A 1 82 ? -2.130 19.031 -5.318 1.00 86.31 82 GLN A N 1
ATOM 644 C CA . GLN A 1 82 ? -3.471 19.570 -5.083 1.00 86.31 82 GLN A CA 1
ATOM 645 C C . GLN A 1 82 ? -4.088 19.020 -3.793 1.00 86.31 82 GLN A C 1
ATOM 647 O O . GLN A 1 82 ? -4.616 19.791 -2.994 1.00 86.31 82 GLN A O 1
ATOM 652 N N . LEU A 1 83 ? -3.970 17.711 -3.553 1.00 81.00 83 LEU A N 1
ATOM 653 C CA . LEU A 1 83 ? -4.437 17.075 -2.319 1.00 81.00 83 LEU A CA 1
ATOM 654 C C . LEU A 1 83 ? -3.715 17.641 -1.090 1.00 81.00 83 LEU A C 1
ATOM 656 O O . LEU A 1 83 ? -4.369 18.047 -0.129 1.00 81.00 83 LEU A O 1
ATOM 660 N N . ASN A 1 84 ? -2.385 17.751 -1.143 1.00 81.81 84 ASN A N 1
ATOM 661 C CA . ASN A 1 84 ? -1.594 18.338 -0.060 1.00 81.81 84 ASN A CA 1
ATOM 662 C C . ASN A 1 84 ? -1.926 19.820 0.161 1.00 81.81 84 ASN A C 1
ATOM 664 O O . ASN A 1 84 ? -1.968 20.276 1.300 1.00 81.81 84 ASN A O 1
ATOM 668 N N . GLY A 1 85 ? -2.196 20.576 -0.906 1.00 85.31 85 GLY A N 1
ATOM 669 C CA . GLY A 1 85 ? -2.635 21.968 -0.811 1.00 85.31 85 GLY A CA 1
ATOM 670 C C . GLY A 1 85 ? -4.019 22.115 -0.175 1.00 85.31 85 GLY A C 1
ATOM 671 O O . GLY A 1 85 ? -4.235 23.038 0.604 1.00 85.31 85 GLY A O 1
ATOM 672 N N . PHE A 1 86 ? -4.944 21.194 -0.462 1.00 81.06 86 PHE A N 1
ATOM 673 C CA . PHE A 1 86 ? -6.303 21.214 0.083 1.00 81.06 86 PHE A CA 1
ATOM 674 C C . PHE A 1 86 ? -6.351 20.853 1.574 1.00 81.06 86 PHE A C 1
ATOM 676 O O . PHE A 1 86 ? -7.033 21.522 2.349 1.00 81.06 86 PHE A O 1
ATOM 683 N N . PHE A 1 87 ? -5.629 19.810 1.990 1.00 72.75 87 PHE A N 1
ATOM 684 C CA . PHE A 1 87 ? -5.635 19.340 3.382 1.00 72.75 87 PHE A CA 1
ATOM 685 C C . PHE A 1 87 ? -4.580 20.023 4.276 1.00 72.75 87 PHE A C 1
ATOM 687 O O . PHE A 1 87 ? -4.607 19.856 5.500 1.00 72.75 87 PHE A O 1
ATOM 694 N N . GLY A 1 88 ? -3.682 20.820 3.683 1.00 69.38 88 GLY A N 1
ATOM 695 C CA . GLY A 1 88 ? -2.439 21.265 4.309 1.00 69.38 88 GLY A CA 1
ATOM 696 C C . GLY A 1 88 ? -1.425 20.120 4.346 1.00 69.38 88 GLY A C 1
ATOM 697 O O . GLY A 1 88 ? -1.795 18.962 4.534 1.00 69.38 88 GLY A O 1
ATOM 698 N N . ASN A 1 89 ? -0.142 20.423 4.147 1.00 61.81 89 ASN A N 1
ATOM 699 C CA . ASN A 1 89 ? 0.897 19.398 4.110 1.00 61.81 89 ASN A CA 1
ATOM 700 C C . ASN A 1 89 ? 0.915 18.632 5.452 1.00 61.81 89 ASN A C 1
ATOM 702 O O . ASN A 1 89 ? 1.167 19.245 6.494 1.00 61.81 89 ASN A O 1
ATOM 706 N N . PRO A 1 90 ? 0.653 17.310 5.470 1.00 56.34 90 PRO A N 1
ATOM 707 C CA . PRO A 1 90 ? 0.650 16.537 6.713 1.00 56.34 90 PRO A CA 1
ATOM 708 C C . PRO A 1 90 ? 2.013 16.563 7.421 1.00 56.34 90 PRO A C 1
ATOM 710 O O . PRO A 1 90 ? 2.076 16.407 8.637 1.00 56.34 90 PRO A O 1
ATOM 713 N N . LEU A 1 91 ? 3.090 16.792 6.660 1.00 54.81 91 LEU A N 1
ATOM 714 C CA . LEU A 1 91 ? 4.46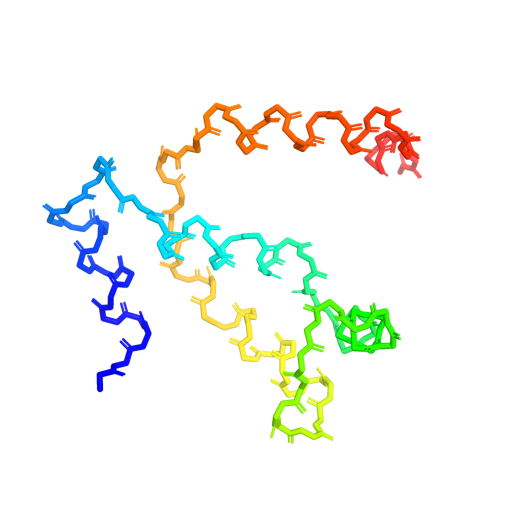9 16.871 7.143 1.00 54.81 91 LEU A CA 1
ATOM 715 C C . LEU A 1 91 ? 4.801 18.196 7.847 1.00 54.81 91 LEU A C 1
ATOM 717 O O . LEU A 1 91 ? 5.794 18.251 8.561 1.00 54.81 91 LEU A O 1
ATOM 721 N N . ASP A 1 92 ? 3.975 19.236 7.697 1.00 51.88 92 ASP A N 1
ATOM 722 C CA . ASP A 1 92 ? 4.181 20.527 8.375 1.00 51.88 92 ASP A CA 1
ATOM 723 C C . ASP A 1 92 ? 3.627 20.519 9.818 1.00 51.88 92 ASP A C 1
ATOM 725 O O . ASP A 1 92 ? 3.729 21.514 10.535 1.00 51.88 92 ASP A O 1
ATOM 729 N N . LYS A 1 93 ? 2.997 19.414 10.248 1.00 45.06 93 LYS A N 1
ATOM 730 C CA . LYS A 1 93 ? 2.391 19.239 11.582 1.00 45.06 93 LYS A CA 1
ATOM 731 C C . LYS A 1 93 ? 3.185 18.303 12.509 1.00 45.06 93 LYS A C 1
ATOM 733 O O . LYS A 1 93 ? 2.626 17.857 13.512 1.00 45.06 93 LYS A O 1
ATOM 738 N N . ILE A 1 94 ? 4.442 17.998 12.175 1.00 40.34 94 ILE A N 1
ATOM 739 C CA . ILE A 1 94 ? 5.375 17.218 13.010 1.00 40.34 94 ILE A CA 1
ATOM 740 C C . ILE A 1 94 ? 6.333 18.167 13.728 1.00 40.34 94 ILE A C 1
ATOM 742 O O . ILE A 1 94 ? 6.867 19.074 13.054 1.00 40.34 94 ILE A O 1
#

Sequence (94 aa):
MKLMNIVVYEQCDCPSSPYITEYIKIIDFLINTGKDVNILVEKKIIVNLLGDDDALATMVNNLCSNITMIHINSEYRSLCYQLNGFFGNPLDKI

Solvent-accessible surface area (backbone atoms only — not comparable to full-atom values): 5658 Å² total; per-residue (Å²): 136,58,72,64,62,53,42,51,44,25,67,76,77,34,73,91,62,43,62,67,50,50,52,52,51,53,51,46,74,62,25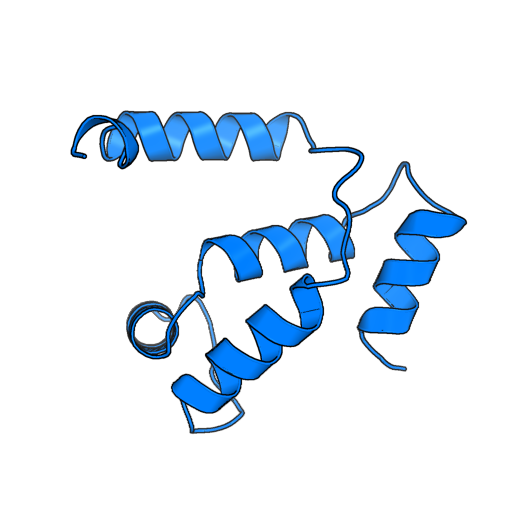,79,37,27,66,38,41,48,52,35,39,76,69,64,76,47,82,75,86,78,81,42,42,52,60,50,17,51,51,43,49,61,64,50,74,80,62,82,81,90,76,76,59,68,67,58,55,50,50,52,51,52,53,33,65,72,75,46,56,77,76,78,76,113

Foldseek 3Di:
DDLLVVLVCCVPPNVPCNPSLQVLVVVLVQAQALVSQVVCVVVVVDDPPVPGSRVVSVVSCVSCVPHDCPDDDPVNVVVVVVVCVVVPNPVVVD

Mean predicted aligned error: 7.35 Å

InterPro domains:
  IPR004158 Protein of unknown function DUF247, plant [PF03140] (2-90)
  IPR004158 Protein of unknown function DUF247, plant [PTHR31170] (3-87)

pLDDT: mean 81.39, std 12.8, range [40.34, 97.38]